Protein AF-A0A1G8Q092-F1 (afdb_monomer)

Secondary structure (DSSP, 8-state):
----TT--HHHHHHHHHHTTPPPTTS-----HHHHHHHHHHHHHHHHHHHHHHHHHHHHHS-TTTHHHHHHHHHHHIIIIIIHHHHHHHHHHHHHH--TTTTHHHHHHHHHHHHHHHHHHPPP-TT--S--

Radius of gyration: 23.07 Å; Cα contacts (8 Å, |Δi|>4): 50; chains: 1; bounding box: 58×28×59 Å

Solvent-accessible surface area (backbone atoms only — not comparable to full-atom values): 7874 Å² total; per-residue (Å²): 135,87,79,71,88,80,79,52,68,66,60,53,52,51,56,39,43,75,71,71,43,80,57,97,80,62,78,81,75,72,59,61,71,59,52,51,49,52,51,51,51,50,51,53,56,49,48,69,54,51,54,59,52,55,55,51,46,57,72,73,34,51,67,93,47,25,72,61,51,43,48,54,53,51,48,51,49,47,52,55,62,53,58,45,44,63,59,53,22,51,52,40,22,72,75,68,71,36,86,68,51,32,58,51,58,59,52,52,51,52,52,50,50,51,54,50,44,74,74,68,57,71,90,64,91,87,66,82,72,87,109

Mean predicted aligned error: 11.77 Å

Foldseek 3Di:
DDDDPPPPVPVVQVVCVVVVHDRPPPPPPPPVVVVVVVVVVVVVVVCVVVVVVLVLLQLQDAPVCSVVSSVCVVCCCCVVLVVCLVVVLVVQCVVPVDNCRSVVSVVVVVVVCVVCCVPPPDDRPPDDRHD

pLDDT: mean 79.34, std 13.18, range [38.41, 95.44]

Structure (mmCIF, N/CA/C/O backbone):
data_AF-A0A1G8Q092-F1
#
_entry.id   AF-A0A1G8Q092-F1
#
loop_
_atom_site.group_PDB
_atom_site.id
_atom_site.type_symbol
_atom_site.label_atom_id
_atom_site.label_alt_id
_atom_site.label_comp_id
_atom_site.label_asym_id
_atom_site.label_entity_id
_atom_site.label_seq_id
_atom_site.pdbx_PDB_ins_code
_atom_site.Cartn_x
_atom_site.Cartn_y
_atom_site.Cartn_z
_atom_site.occupancy
_atom_site.B_iso_or_equiv
_atom_site.auth_seq_id
_atom_site.auth_comp_id
_atom_site.auth_asym_id
_atom_site.auth_atom_id
_atom_site.pdbx_PDB_model_num
ATOM 1 N N . MET A 1 1 ? 33.993 15.370 -16.797 1.00 38.41 1 MET A N 1
ATOM 2 C CA . MET A 1 1 ? 33.319 14.861 -18.011 1.00 38.41 1 MET A CA 1
ATOM 3 C C . MET A 1 1 ? 34.052 13.607 -18.457 1.00 38.41 1 MET A C 1
ATOM 5 O O . MET A 1 1 ? 35.181 13.725 -18.903 1.00 38.41 1 MET A O 1
ATOM 9 N N . ILE A 1 2 ? 33.470 12.424 -18.246 1.00 45.56 2 ILE A N 1
ATOM 10 C CA . ILE A 1 2 ? 34.065 11.142 -18.655 1.00 45.56 2 ILE A CA 1
ATOM 11 C C . ILE A 1 2 ? 33.476 10.799 -20.024 1.00 45.56 2 ILE A C 1
ATOM 13 O O . ILE A 1 2 ? 32.307 10.435 -20.128 1.00 45.56 2 ILE A O 1
ATOM 17 N N . THR A 1 3 ? 34.255 10.992 -21.084 1.00 46.84 3 THR A N 1
ATOM 18 C CA . THR A 1 3 ? 33.896 10.589 -22.445 1.00 46.84 3 THR A CA 1
ATOM 19 C C . THR A 1 3 ? 34.231 9.112 -22.620 1.00 46.84 3 THR A C 1
ATOM 21 O O . THR A 1 3 ? 35.394 8.723 -22.662 1.00 46.84 3 THR A O 1
ATOM 24 N N . VAL A 1 4 ? 33.203 8.268 -22.699 1.00 53.66 4 VAL A N 1
ATOM 25 C CA . VAL A 1 4 ? 33.367 6.846 -23.021 1.00 53.66 4 VAL A CA 1
ATOM 26 C C . VAL A 1 4 ? 33.768 6.744 -24.494 1.00 53.66 4 VAL A C 1
ATOM 28 O O . VAL A 1 4 ? 32.951 6.958 -25.391 1.00 53.66 4 VAL A O 1
ATOM 31 N N . ALA A 1 5 ? 35.047 6.469 -24.749 1.00 52.75 5 ALA A N 1
ATOM 32 C CA . ALA A 1 5 ? 35.561 6.190 -26.083 1.00 52.75 5 ALA A CA 1
ATOM 33 C C . ALA A 1 5 ? 34.867 4.930 -26.636 1.00 52.75 5 ALA A C 1
ATOM 35 O O . ALA A 1 5 ? 35.045 3.841 -26.098 1.00 52.75 5 ALA A O 1
ATOM 36 N N . GLY A 1 6 ? 34.038 5.089 -27.676 1.00 59.88 6 GLY A N 1
ATOM 37 C CA . GLY A 1 6 ? 33.336 3.981 -28.344 1.00 59.88 6 GLY A CA 1
ATOM 38 C C . GLY A 1 6 ? 31.806 4.086 -28.418 1.00 59.88 6 GLY A C 1
ATOM 39 O O . GLY A 1 6 ? 31.172 3.180 -28.956 1.00 59.88 6 GLY A O 1
ATOM 40 N N . PHE A 1 7 ? 31.187 5.164 -27.918 1.00 58.25 7 PHE A N 1
ATOM 41 C CA . PHE A 1 7 ? 29.733 5.355 -28.025 1.00 58.25 7 PHE A CA 1
ATOM 42 C C . PHE A 1 7 ? 29.303 5.739 -29.455 1.00 58.25 7 PHE A C 1
ATOM 44 O O . PHE A 1 7 ? 29.195 6.915 -29.803 1.00 58.25 7 PHE A O 1
ATOM 51 N N . ASP A 1 8 ? 29.038 4.736 -30.293 1.00 69.69 8 ASP A N 1
ATOM 52 C CA . ASP A 1 8 ? 28.446 4.917 -31.621 1.00 69.69 8 ASP A CA 1
ATOM 53 C C . ASP A 1 8 ? 26.914 4.885 -31.519 1.00 69.69 8 ASP A C 1
ATOM 55 O O . ASP A 1 8 ? 26.267 3.831 -31.536 1.00 69.69 8 ASP A O 1
ATOM 59 N N . LYS A 1 9 ? 26.333 6.082 -31.391 1.00 65.94 9 LYS A N 1
ATOM 60 C CA . LYS A 1 9 ? 24.884 6.316 -31.287 1.00 65.94 9 LYS A CA 1
ATOM 61 C C . LYS A 1 9 ? 24.098 5.606 -32.396 1.00 65.94 9 LYS A C 1
ATOM 63 O O . LYS A 1 9 ? 22.978 5.162 -32.164 1.00 65.94 9 LYS A O 1
ATOM 68 N N . THR A 1 10 ? 24.683 5.482 -33.582 1.00 67.69 10 THR A N 1
ATOM 69 C CA . THR A 1 10 ? 24.050 4.911 -34.777 1.00 67.69 10 THR A CA 1
ATOM 70 C C . THR A 1 10 ? 23.917 3.396 -34.669 1.00 67.69 10 THR A C 1
ATOM 72 O O . THR A 1 10 ? 22.839 2.854 -34.911 1.00 67.69 10 THR A O 1
ATOM 75 N N . LYS A 1 11 ? 24.975 2.709 -34.217 1.00 70.12 11 LYS A N 1
ATOM 76 C CA . LYS A 1 11 ? 24.932 1.259 -33.961 1.00 70.12 11 LYS A CA 1
ATOM 77 C C . LYS A 1 11 ? 23.973 0.915 -32.831 1.00 70.12 11 LYS A C 1
ATOM 79 O O . LYS A 1 11 ? 23.215 -0.042 -32.949 1.00 70.12 11 LYS A O 1
ATOM 84 N N . LEU A 1 12 ? 23.968 1.719 -31.767 1.00 68.38 12 LEU A N 1
ATOM 85 C CA . LEU A 1 12 ? 23.067 1.518 -30.636 1.00 68.38 12 LEU A CA 1
ATOM 86 C C . LEU A 1 12 ? 21.599 1.627 -31.073 1.00 68.38 12 LEU A C 1
ATOM 88 O O . LEU A 1 12 ? 20.796 0.757 -30.758 1.00 68.38 12 LEU A O 1
ATOM 92 N N . VAL A 1 13 ? 21.255 2.661 -31.846 1.00 68.25 13 VAL A N 1
ATOM 93 C CA . VAL A 1 13 ? 19.890 2.856 -32.360 1.00 68.25 13 VAL A CA 1
ATOM 94 C C . VAL A 1 13 ? 19.477 1.718 -33.298 1.00 68.25 13 VAL A C 1
ATOM 96 O O . VAL A 1 13 ? 18.344 1.254 -33.195 1.00 68.25 13 VAL A O 1
ATOM 99 N N . ASN A 1 14 ? 20.378 1.207 -34.141 1.00 70.81 14 ASN A N 1
ATOM 100 C CA . ASN A 1 14 ? 20.079 0.072 -35.020 1.00 70.81 14 ASN A CA 1
ATOM 101 C C . ASN A 1 14 ? 19.805 -1.221 -34.231 1.00 70.81 14 ASN A C 1
ATOM 103 O O . ASN A 1 14 ? 18.783 -1.860 -34.461 1.00 70.81 14 ASN A O 1
ATOM 107 N N . VAL A 1 15 ? 20.638 -1.552 -33.236 1.00 67.31 15 VAL A N 1
ATOM 108 C CA . VAL A 1 15 ? 20.443 -2.735 -32.370 1.00 67.31 15 VAL A CA 1
ATOM 109 C C . VAL A 1 15 ? 19.164 -2.624 -31.529 1.00 67.31 15 VAL A C 1
ATOM 111 O O . VAL A 1 15 ? 18.463 -3.612 -31.309 1.00 67.31 15 VAL A O 1
ATOM 114 N N . LEU A 1 16 ? 18.833 -1.423 -31.051 1.00 65.44 16 LEU A N 1
ATOM 115 C CA . LEU A 1 16 ? 17.597 -1.182 -30.300 1.00 65.44 16 LEU A CA 1
ATOM 116 C C . LEU A 1 16 ? 16.357 -1.304 -31.202 1.00 65.44 16 LEU A C 1
ATOM 118 O O . LEU A 1 16 ? 15.341 -1.841 -30.764 1.00 65.44 16 LEU A O 1
ATOM 122 N N . THR A 1 17 ? 16.465 -0.881 -32.464 1.00 64.38 17 THR A N 1
ATOM 123 C CA . THR A 1 17 ? 15.390 -1.007 -33.462 1.00 64.38 17 THR A CA 1
ATOM 124 C C . THR A 1 17 ? 15.168 -2.471 -33.864 1.00 64.38 17 THR A C 1
ATOM 126 O O . THR A 1 17 ? 14.020 -2.903 -33.942 1.00 64.38 17 THR A O 1
ATOM 129 N N . GLU A 1 18 ? 16.232 -3.272 -34.023 1.00 62.88 18 GLU A N 1
ATOM 130 C CA . GLU A 1 18 ? 16.131 -4.730 -34.246 1.00 62.88 18 GLU A CA 1
ATOM 131 C C . GLU A 1 18 ? 15.471 -5.470 -33.073 1.00 62.88 18 GLU A C 1
ATOM 133 O O . GLU A 1 18 ? 14.724 -6.423 -33.280 1.00 62.88 18 GLU A O 1
ATOM 138 N N . LYS A 1 19 ? 15.688 -5.011 -31.834 1.00 68.31 19 LYS A N 1
ATOM 139 C CA . LYS A 1 19 ? 15.033 -5.560 -30.633 1.00 68.31 19 LYS A CA 1
ATOM 140 C C . LYS A 1 19 ? 13.594 -5.063 -30.414 1.00 68.31 19 LYS A C 1
ATOM 142 O O . LYS A 1 19 ? 13.012 -5.356 -29.371 1.00 68.31 19 LYS A O 1
ATOM 147 N N . GLY A 1 20 ? 13.011 -4.332 -31.368 1.00 60.22 20 GLY A N 1
ATOM 148 C CA . GLY A 1 20 ? 11.613 -3.887 -31.320 1.00 60.22 20 GLY A CA 1
ATOM 149 C C . GLY A 1 20 ? 11.353 -2.673 -30.423 1.00 60.22 20 GLY A C 1
ATOM 150 O O . GLY A 1 20 ? 10.199 -2.383 -30.107 1.00 60.22 20 GLY A O 1
ATOM 151 N N . LEU A 1 21 ? 12.399 -1.950 -30.007 1.00 59.72 21 LEU A N 1
ATOM 152 C CA . LEU A 1 21 ? 12.244 -0.695 -29.275 1.00 59.72 21 LEU A CA 1
ATOM 153 C C . LEU A 1 21 ? 12.049 0.456 -30.277 1.00 59.72 21 LEU A C 1
ATOM 155 O O . LEU A 1 21 ? 12.817 0.569 -31.235 1.00 59.72 21 LEU A O 1
ATOM 159 N N . PRO A 1 22 ? 11.041 1.328 -30.087 1.00 58.53 22 PRO A N 1
ATOM 160 C CA . PRO A 1 22 ? 10.789 2.428 -31.005 1.00 58.53 22 PRO A CA 1
ATOM 161 C C . PRO A 1 22 ? 11.993 3.375 -31.049 1.00 58.53 22 PRO A C 1
ATOM 163 O O . PRO A 1 22 ? 12.509 3.806 -30.017 1.00 58.53 22 PRO A O 1
ATOM 166 N N . SER A 1 23 ? 12.426 3.721 -32.266 1.00 54.75 23 SER A N 1
ATOM 167 C CA . SER A 1 23 ? 13.432 4.757 -32.510 1.00 54.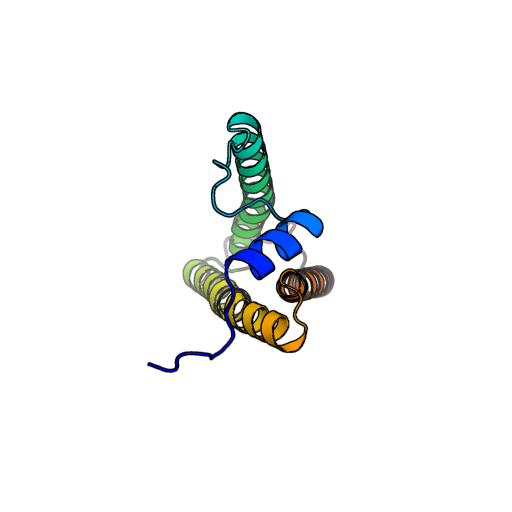75 23 SER A CA 1
ATOM 168 C C . SER A 1 23 ? 13.055 6.023 -31.740 1.00 54.75 23 SER A C 1
ATOM 170 O O . SER A 1 23 ? 11.899 6.451 -31.791 1.00 54.75 23 SER A O 1
ATOM 172 N N . ALA A 1 24 ? 14.031 6.644 -31.067 1.00 56.34 24 ALA A N 1
ATOM 173 C CA . ALA A 1 24 ? 13.874 7.828 -30.212 1.00 56.34 24 ALA A CA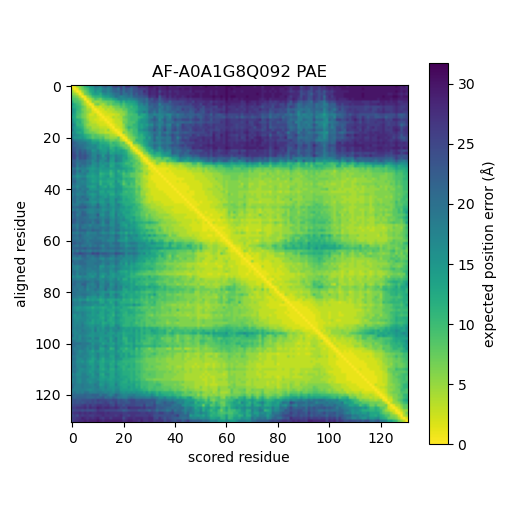 1
ATOM 174 C C . ALA A 1 24 ? 13.208 9.050 -30.894 1.00 56.34 24 ALA A C 1
ATOM 176 O O . ALA A 1 24 ? 12.955 10.056 -30.237 1.00 56.34 24 ALA A O 1
ATOM 177 N N . LYS A 1 25 ? 12.941 8.982 -32.206 1.00 50.12 25 LYS A N 1
ATOM 178 C CA . LYS A 1 25 ? 12.233 9.996 -33.003 1.00 50.12 25 LYS A CA 1
ATOM 179 C C . LYS A 1 25 ? 10.809 9.614 -33.424 1.00 50.12 25 LYS A C 1
ATOM 181 O O . LYS A 1 25 ? 10.177 10.397 -34.127 1.00 50.12 25 LYS A O 1
ATOM 186 N N . THR A 1 26 ? 10.291 8.452 -33.038 1.00 53.16 26 THR A N 1
ATOM 187 C CA . THR A 1 26 ? 8.903 8.089 -33.356 1.00 53.16 26 THR A CA 1
ATOM 188 C C . THR A 1 26 ? 7.988 8.981 -32.522 1.00 53.16 26 THR A C 1
ATOM 190 O O . THR A 1 26 ? 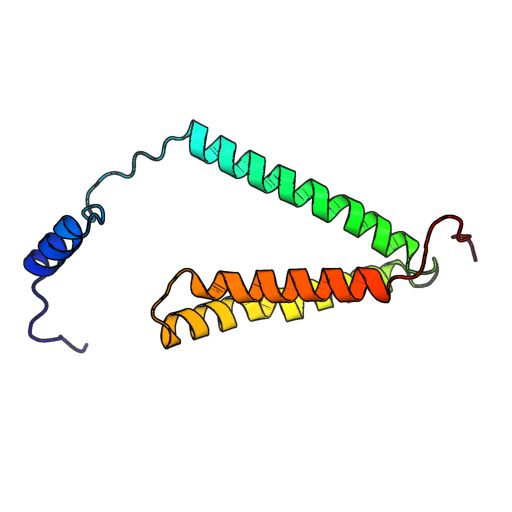8.064 8.899 -31.293 1.00 53.16 26 THR A O 1
ATOM 193 N N . PRO A 1 27 ? 7.144 9.847 -33.119 1.00 54.59 27 PRO A N 1
ATOM 194 C CA . PRO A 1 27 ? 6.135 10.544 -32.344 1.00 54.59 27 PRO A CA 1
ATOM 195 C C . PRO A 1 27 ? 5.258 9.457 -31.741 1.00 54.59 27 PRO A C 1
ATOM 197 O O . PRO A 1 27 ? 4.562 8.743 -32.464 1.00 54.59 27 PRO A O 1
ATOM 200 N N . ALA A 1 28 ? 5.340 9.282 -30.423 1.00 60.16 28 ALA A N 1
ATOM 201 C CA . ALA A 1 28 ? 4.360 8.491 -29.716 1.00 60.16 28 ALA A CA 1
ATOM 202 C C . ALA A 1 28 ? 3.012 9.109 -30.095 1.00 60.16 28 ALA A C 1
ATOM 204 O O . ALA A 1 28 ? 2.725 10.251 -29.737 1.00 60.16 28 ALA A O 1
ATOM 205 N N . GLN A 1 29 ? 2.221 8.393 -30.887 1.00 62.22 29 GLN A N 1
ATOM 206 C CA . GLN A 1 29 ? 0.807 8.673 -31.060 1.00 62.22 29 GLN A CA 1
ATOM 207 C C . GLN A 1 29 ? 0.091 7.758 -30.069 1.00 62.22 29 GLN A C 1
ATOM 209 O O . GLN A 1 29 ? -0.423 6.712 -30.470 1.00 62.22 29 GLN A O 1
ATOM 214 N N . PRO A 1 30 ? 0.128 8.056 -28.751 1.00 67.38 30 PRO A N 1
ATOM 215 C CA . PRO A 1 30 ? -0.633 7.269 -27.808 1.00 67.38 30 PRO A CA 1
ATOM 216 C C . PRO A 1 30 ? -2.092 7.365 -28.234 1.00 67.38 30 PRO A C 1
ATOM 218 O O . PRO A 1 30 ? -2.605 8.456 -28.495 1.00 67.38 30 PRO A O 1
ATOM 221 N N . ASN A 1 31 ? -2.745 6.212 -28.332 1.00 82.06 31 ASN A N 1
ATOM 222 C CA . ASN A 1 31 ? -4.171 6.123 -28.587 1.00 82.06 31 ASN A CA 1
ATOM 223 C C . ASN A 1 31 ? -4.901 6.835 -27.433 1.00 82.06 31 ASN A C 1
ATOM 225 O O . ASN A 1 31 ? -5.139 6.248 -26.379 1.00 82.06 31 ASN A O 1
ATOM 229 N N . ARG A 1 32 ? -5.176 8.133 -27.614 1.00 84.88 32 ARG A N 1
ATOM 230 C CA . ARG A 1 32 ? -5.705 9.039 -26.585 1.00 84.88 32 ARG A CA 1
ATOM 231 C C . ARG A 1 32 ? -6.944 8.476 -25.881 1.00 84.88 32 ARG A C 1
ATOM 233 O O . ARG A 1 32 ? -6.923 8.456 -24.652 1.00 84.88 32 ARG A O 1
ATOM 240 N N . PRO A 1 33 ? -7.979 7.972 -26.586 1.00 88.69 33 PRO A N 1
ATOM 241 C CA . PRO A 1 33 ? -9.132 7.396 -25.903 1.00 88.69 33 PRO A CA 1
ATOM 242 C C . PRO A 1 33 ? -8.772 6.133 -25.113 1.00 88.69 33 PRO A C 1
ATOM 244 O O . PRO A 1 33 ? -9.291 5.946 -24.019 1.00 88.69 33 PRO A O 1
ATOM 247 N N . MET A 1 34 ? -7.841 5.306 -25.597 1.00 88.50 34 MET A N 1
ATOM 248 C CA . MET A 1 34 ? -7.402 4.116 -24.862 1.00 88.50 34 MET A CA 1
ATOM 249 C C . MET A 1 34 ? -6.605 4.464 -23.599 1.00 88.50 34 MET A C 1
ATOM 251 O O . MET A 1 34 ? -6.799 3.835 -22.564 1.00 88.50 34 MET A O 1
ATOM 255 N N . VAL A 1 35 ? -5.756 5.495 -23.647 1.00 90.19 35 VAL A N 1
ATOM 256 C CA . VAL A 1 35 ? -5.060 5.998 -22.451 1.00 90.19 35 VAL A CA 1
ATOM 257 C C . VAL A 1 35 ? -6.066 6.512 -21.425 1.00 90.19 35 VAL A C 1
ATOM 259 O O . VAL A 1 35 ? -5.979 6.139 -20.259 1.00 90.19 35 VAL A O 1
ATOM 262 N N . ILE A 1 36 ? -7.048 7.309 -21.853 1.00 92.62 36 ILE A N 1
ATOM 263 C CA . ILE A 1 36 ? -8.109 7.806 -20.966 1.00 92.62 36 ILE A CA 1
ATOM 264 C C . ILE A 1 36 ? -8.899 6.639 -20.364 1.00 92.62 36 ILE A C 1
ATOM 266 O O . ILE A 1 36 ? -9.136 6.636 -19.161 1.00 92.62 36 ILE A O 1
ATOM 270 N N . ALA A 1 37 ? -9.253 5.626 -21.159 1.00 94.56 3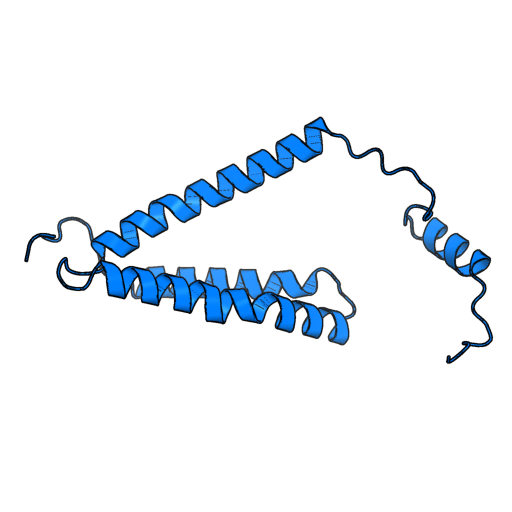7 ALA A N 1
ATOM 271 C CA . ALA A 1 37 ? -9.975 4.451 -20.675 1.00 94.56 37 ALA A CA 1
ATOM 272 C C . ALA A 1 37 ? -9.180 3.667 -19.618 1.00 94.56 37 ALA A C 1
ATOM 274 O O . ALA A 1 37 ? -9.736 3.299 -18.586 1.00 94.56 37 ALA A O 1
ATOM 275 N N . ILE A 1 38 ? -7.876 3.454 -19.834 1.00 93.44 38 ILE A N 1
ATOM 276 C CA . ILE A 1 38 ? -7.003 2.776 -18.862 1.00 93.44 38 ILE A CA 1
ATOM 277 C C . ILE A 1 38 ? -6.875 3.601 -17.579 1.00 93.44 38 ILE A C 1
ATOM 279 O O . ILE A 1 38 ? -6.964 3.042 -16.487 1.00 93.44 38 ILE A O 1
ATOM 283 N N . LEU A 1 39 ? -6.695 4.920 -17.691 1.00 93.19 39 LEU A N 1
ATOM 284 C CA .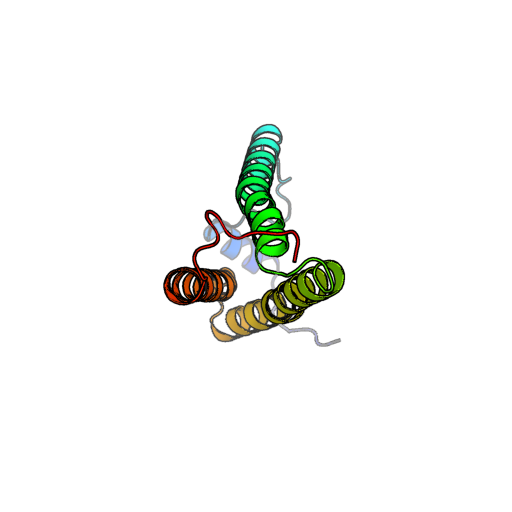 LEU A 1 39 ? -6.633 5.807 -16.528 1.00 93.19 39 LEU A CA 1
ATOM 285 C C . LEU A 1 39 ? -7.950 5.792 -15.745 1.00 93.19 39 LEU A C 1
ATOM 287 O O . LEU A 1 39 ? -7.924 5.671 -14.524 1.00 93.19 39 LEU A O 1
ATOM 291 N N . LEU A 1 40 ? -9.092 5.850 -16.433 1.00 95.44 40 LEU A N 1
ATOM 292 C CA . LEU A 1 40 ? -10.410 5.798 -15.803 1.00 95.44 40 LEU A CA 1
ATOM 293 C C . LEU A 1 40 ? -10.639 4.455 -15.100 1.00 95.44 40 LEU A C 1
ATOM 295 O O . LEU A 1 40 ? -11.083 4.437 -13.956 1.00 95.44 40 LEU A O 1
ATOM 299 N N . ALA A 1 41 ? -10.269 3.344 -15.740 1.00 94.94 41 ALA A N 1
ATOM 300 C CA . ALA A 1 41 ? -10.323 2.021 -15.128 1.00 94.94 41 ALA A CA 1
ATOM 301 C C . ALA A 1 41 ? -9.418 1.929 -13.888 1.00 94.94 41 ALA A C 1
ATOM 303 O O . ALA A 1 41 ? -9.843 1.412 -12.860 1.00 94.94 41 ALA A O 1
ATOM 304 N N . MET A 1 42 ? -8.195 2.465 -13.948 1.00 92.31 42 MET A N 1
ATOM 305 C CA . MET A 1 42 ? -7.277 2.488 -12.803 1.00 92.31 42 MET A CA 1
ATOM 306 C C . MET A 1 42 ? -7.824 3.320 -11.639 1.00 92.31 42 MET A C 1
ATOM 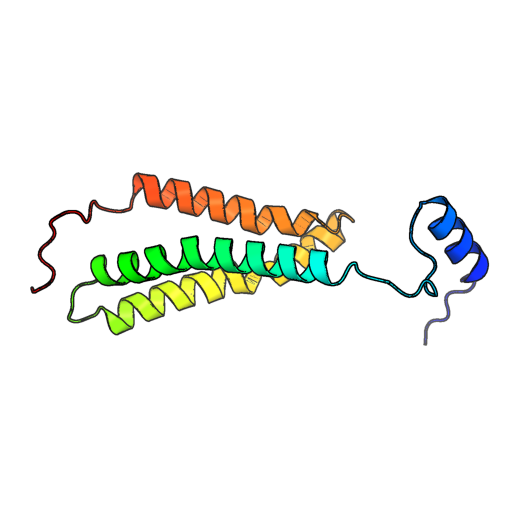308 O O . MET A 1 42 ? -7.770 2.861 -10.502 1.00 92.31 42 MET A O 1
ATOM 312 N N . VAL A 1 43 ? -8.372 4.511 -11.908 1.00 94.00 43 VAL A N 1
ATOM 313 C CA . VAL A 1 43 ? -8.979 5.366 -10.872 1.00 94.00 43 VAL A CA 1
ATOM 314 C C . VAL A 1 43 ? -10.196 4.683 -10.259 1.00 94.00 43 VAL A C 1
ATOM 316 O O . VAL A 1 43 ? -10.311 4.648 -9.041 1.00 94.00 43 VAL A O 1
ATOM 319 N N . PHE A 1 44 ? -11.062 4.088 -11.078 1.00 94.81 44 PHE A N 1
ATOM 320 C CA . PHE A 1 44 ? -12.234 3.359 -10.599 1.00 94.81 44 PHE A CA 1
ATOM 321 C C . PHE A 1 44 ? -11.856 2.167 -9.707 1.00 94.81 44 PHE A C 1
ATOM 323 O O . PHE A 1 44 ? -12.426 1.973 -8.637 1.00 94.81 44 PHE A O 1
ATOM 330 N N . LEU A 1 45 ? -10.849 1.386 -10.108 1.00 91.19 45 LEU A N 1
ATOM 331 C CA . LEU A 1 45 ? -10.331 0.297 -9.279 1.00 91.19 45 LEU A CA 1
ATOM 332 C C . LEU A 1 45 ? -9.728 0.819 -7.969 1.00 91.19 45 LEU A C 1
ATOM 334 O O . LEU A 1 45 ? -9.928 0.210 -6.921 1.00 91.19 45 LEU A O 1
ATOM 338 N N . ALA A 1 46 ? -9.018 1.948 -8.009 1.00 88.25 46 ALA A N 1
ATOM 339 C CA . ALA A 1 46 ? -8.448 2.557 -6.814 1.00 88.25 46 ALA A CA 1
ATOM 340 C C . ALA A 1 46 ? -9.536 3.034 -5.838 1.00 88.25 46 ALA A C 1
ATOM 342 O O . ALA A 1 46 ? -9.431 2.770 -4.641 1.00 88.25 46 ALA A O 1
ATOM 343 N N . THR A 1 47 ? -10.602 3.678 -6.326 1.00 89.75 47 THR A N 1
ATOM 344 C CA . THR A 1 47 ? -11.687 4.176 -5.464 1.00 89.75 47 THR A CA 1
ATOM 345 C C . THR A 1 47 ? -12.474 3.045 -4.813 1.00 89.75 47 THR A C 1
ATOM 347 O O . THR A 1 47 ? -12.767 3.134 -3.623 1.00 89.75 47 THR A O 1
ATOM 350 N N . MET A 1 48 ? -12.742 1.949 -5.533 1.00 91.06 48 MET A N 1
ATOM 351 C CA . MET A 1 48 ? -13.417 0.771 -4.967 1.00 91.06 48 MET A CA 1
ATOM 352 C C . MET A 1 48 ? -12.674 0.151 -3.780 1.00 91.06 48 MET A C 1
ATOM 354 O O . MET A 1 48 ? -13.300 -0.496 -2.946 1.00 91.06 48 MET A O 1
ATOM 358 N N . VAL A 1 49 ? -11.354 0.322 -3.707 1.00 87.12 49 VAL A N 1
ATOM 359 C CA . VAL A 1 49 ? -10.537 -0.182 -2.596 1.00 87.12 49 VAL A CA 1
ATOM 360 C C . VAL A 1 49 ? -10.405 0.864 -1.489 1.00 87.12 49 VAL A C 1
ATOM 362 O O . VAL A 1 49 ? -10.471 0.519 -0.311 1.00 87.12 49 VAL A O 1
ATOM 365 N N . TYR A 1 50 ? -10.237 2.138 -1.850 1.00 84.31 50 TYR A N 1
ATOM 366 C CA . TYR A 1 50 ? -9.975 3.208 -0.885 1.00 84.31 50 TYR A CA 1
ATOM 367 C C . TYR A 1 50 ? -11.215 3.594 -0.060 1.00 84.31 50 TYR A C 1
ATOM 369 O O . TYR A 1 50 ? -11.089 3.895 1.125 1.00 84.31 50 TYR A O 1
ATOM 377 N N . GLU A 1 51 ? -12.410 3.537 -0.656 1.00 86.81 51 GLU A N 1
ATOM 378 C CA . GLU A 1 51 ? -13.679 3.864 0.015 1.00 86.81 51 GLU A CA 1
ATOM 379 C C . GLU A 1 51 ? -14.008 2.901 1.176 1.00 86.81 51 GLU A C 1
ATOM 381 O O . GLU A 1 51 ? -14.149 3.364 2.313 1.00 86.81 51 GLU A O 1
ATOM 386 N N . PRO A 1 52 ? -14.043 1.563 0.977 1.00 88.12 52 PRO A N 1
ATOM 387 C CA . PRO A 1 52 ? -14.248 0.624 2.082 1.00 88.12 52 PRO A CA 1
ATOM 388 C C . PRO A 1 52 ? -13.196 0.753 3.183 1.00 88.12 52 PRO A C 1
ATOM 390 O O . PRO A 1 52 ? -13.510 0.583 4.359 1.00 88.12 52 PRO A O 1
ATOM 393 N N . LEU A 1 53 ? -11.952 1.076 2.817 1.00 85.88 53 LEU A N 1
ATOM 394 C CA . LEU A 1 53 ? -10.851 1.230 3.764 1.00 85.88 53 LEU A CA 1
ATOM 395 C C . LEU A 1 53 ? -11.075 2.427 4.703 1.00 85.88 53 LEU A C 1
ATOM 397 O O . LEU A 1 53 ? -10.801 2.322 5.899 1.00 85.88 53 LEU A O 1
ATOM 401 N N . GLY A 1 54 ? -11.631 3.531 4.194 1.00 83.31 54 GLY A N 1
ATOM 402 C CA . GLY A 1 54 ? -11.995 4.696 5.005 1.00 83.31 54 GLY A CA 1
ATOM 403 C C . GLY A 1 54 ? -13.082 4.391 6.040 1.00 83.31 54 GLY A C 1
ATOM 404 O O . GLY A 1 54 ? -12.930 4.740 7.213 1.00 83.31 54 GLY A O 1
ATOM 405 N N . VAL A 1 55 ? -14.147 3.692 5.631 1.00 86.12 55 VAL A N 1
ATOM 406 C CA . VAL A 1 55 ? -15.242 3.284 6.534 1.00 86.12 55 VAL A CA 1
ATOM 407 C C . VAL A 1 55 ? -14.730 2.318 7.601 1.00 86.12 55 VAL A C 1
ATOM 409 O O . VAL A 1 55 ? -14.959 2.527 8.793 1.00 86.12 55 VAL A O 1
ATOM 412 N N . LEU A 1 56 ? -13.953 1.319 7.183 1.00 85.88 56 LEU A N 1
ATOM 413 C CA . LEU A 1 56 ? -13.395 0.299 8.063 1.00 85.88 56 LEU A CA 1
ATOM 414 C C . LEU A 1 56 ? -12.556 0.898 9.199 1.00 85.88 56 LEU A C 1
ATOM 416 O O . LEU A 1 56 ? -12.700 0.511 10.356 1.00 85.88 56 LEU A O 1
ATOM 420 N N . LEU A 1 57 ? -11.694 1.870 8.887 1.00 84.69 57 LEU A N 1
ATOM 421 C CA . LEU A 1 57 ? -10.862 2.533 9.892 1.00 84.69 57 LEU A CA 1
ATOM 422 C C . LEU A 1 57 ? -11.699 3.332 10.902 1.00 84.69 57 LEU A C 1
ATOM 424 O O . LEU A 1 57 ? -11.389 3.344 12.092 1.00 84.69 57 LEU A O 1
ATOM 428 N N . VAL A 1 58 ? -12.772 3.984 10.451 1.00 82.06 58 VAL A N 1
ATOM 429 C CA . VAL A 1 58 ? -13.674 4.761 11.316 1.00 82.06 58 VAL A CA 1
ATOM 430 C C . VAL A 1 58 ? -14.446 3.866 12.289 1.00 82.06 58 VAL A C 1
ATOM 432 O O . VAL A 1 58 ? -14.685 4.272 13.431 1.00 82.06 58 VAL A O 1
ATOM 435 N N . GLU A 1 59 ? -14.805 2.656 11.866 1.00 84.62 59 GLU A N 1
ATOM 436 C CA . GLU A 1 59 ? -15.489 1.677 12.714 1.00 84.62 59 GLU A CA 1
ATOM 437 C C . GLU A 1 59 ? -14.542 0.961 13.690 1.00 84.62 59 GLU A C 1
ATOM 439 O O . GLU A 1 59 ? -14.953 0.592 14.791 1.00 84.62 59 GLU A O 1
ATOM 444 N N . LEU A 1 60 ? -13.266 0.794 13.324 1.00 83.81 60 LEU A N 1
ATOM 445 C CA . LEU A 1 60 ? -12.281 0.092 14.151 1.00 83.81 60 LEU A CA 1
ATOM 446 C C . LEU A 1 60 ? -11.851 0.897 15.391 1.00 83.81 60 LEU A C 1
ATOM 448 O O . LEU A 1 60 ? -11.512 0.311 16.422 1.00 83.81 60 LEU A O 1
ATOM 452 N N . PHE A 1 61 ? -11.861 2.233 15.307 1.00 82.75 61 PHE A N 1
ATOM 453 C CA . PHE A 1 61 ? -11.427 3.114 16.394 1.00 82.75 61 PHE A CA 1
ATOM 454 C C . PHE A 1 61 ? -12.605 3.739 17.171 1.00 82.75 61 PHE A C 1
ATOM 456 O O . PHE A 1 61 ? -13.542 4.271 16.564 1.00 82.75 61 PHE A O 1
ATOM 463 N N . PRO A 1 62 ? -12.541 3.777 18.518 1.00 79.00 62 PRO A N 1
ATOM 464 C CA . PRO A 1 62 ? -13.573 4.398 19.344 1.00 79.00 62 PRO A CA 1
ATOM 465 C C . PRO A 1 62 ? -13.590 5.924 19.180 1.00 79.00 62 PRO A C 1
ATOM 467 O O . PRO A 1 62 ? -12.561 6.550 18.904 1.00 79.00 62 PRO A O 1
ATOM 470 N N . VAL A 1 63 ? -14.758 6.541 19.397 1.00 80.88 63 VAL A N 1
ATOM 471 C CA . VAL A 1 63 ? -15.056 7.954 19.061 1.00 80.88 63 VAL A CA 1
ATOM 472 C C . VAL A 1 63 ? -14.021 8.936 19.613 1.00 80.88 63 VAL A C 1
ATOM 474 O O . VAL A 1 63 ? -13.657 9.901 18.946 1.00 80.88 63 VAL A O 1
ATOM 477 N N . ARG A 1 64 ? -13.500 8.660 20.811 1.00 81.62 64 ARG A N 1
ATOM 478 C CA . ARG A 1 64 ? -12.574 9.535 21.547 1.00 81.62 64 ARG A CA 1
ATOM 479 C C . ARG A 1 64 ? -11.202 9.668 20.881 1.00 81.62 64 ARG A C 1
ATOM 481 O O . ARG A 1 64 ? -10.568 10.707 21.021 1.00 81.62 64 ARG A O 1
ATOM 488 N N . ILE A 1 65 ? -10.744 8.634 20.171 1.00 84.50 65 ILE A N 1
ATOM 489 C CA . ILE A 1 65 ? -9.424 8.605 19.511 1.00 84.50 65 ILE A CA 1
ATOM 490 C C . ILE A 1 65 ? -9.511 8.406 18.000 1.00 84.50 65 ILE A C 1
ATOM 492 O O . ILE A 1 65 ? -8.477 8.370 17.341 1.00 84.50 65 ILE A O 1
ATOM 496 N N . ARG A 1 66 ? -10.717 8.308 17.433 1.00 86.00 66 ARG A N 1
ATOM 497 C CA . ARG A 1 66 ? -10.956 8.011 16.016 1.00 86.00 66 ARG A CA 1
ATOM 498 C C . ARG A 1 66 ? -10.120 8.873 15.074 1.00 86.00 66 ARG A C 1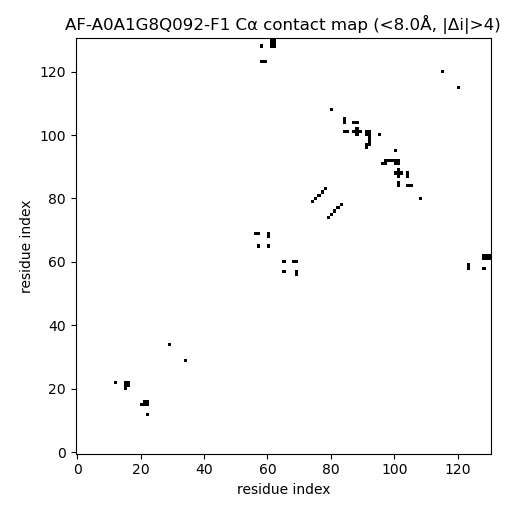
ATOM 500 O O . ARG A 1 66 ? -9.444 8.333 14.211 1.00 86.00 66 ARG A O 1
ATOM 507 N N . TYR A 1 67 ? -10.103 10.192 15.266 1.00 84.44 67 TYR A N 1
ATOM 508 C CA . TYR A 1 67 ? -9.367 11.091 14.371 1.00 84.44 67 TYR A CA 1
ATOM 509 C C . TYR A 1 67 ? -7.849 10.840 14.397 1.00 84.44 67 TYR A C 1
ATOM 511 O O . TYR A 1 67 ? -7.208 10.742 13.353 1.00 84.44 67 TYR A O 1
ATOM 519 N N . SER A 1 68 ? -7.277 10.668 15.592 1.00 88.75 68 SER A N 1
ATOM 520 C CA . SER A 1 68 ? -5.845 10.400 15.755 1.00 88.75 68 SER A CA 1
ATOM 521 C C . SER A 1 68 ? -5.473 8.983 15.307 1.00 88.75 68 SER A C 1
ATOM 523 O O . SER A 1 68 ? -4.480 8.815 14.607 1.00 88.75 68 SER A O 1
ATOM 525 N N . GLY A 1 69 ? -6.292 7.979 15.634 1.00 86.00 69 GLY A N 1
ATOM 526 C CA . GLY A 1 69 ? -6.077 6.584 15.248 1.00 86.00 69 GLY A CA 1
ATOM 527 C C . GLY A 1 69 ? -6.143 6.371 13.736 1.00 86.00 69 GLY A C 1
ATOM 528 O O . GLY A 1 69 ? -5.247 5.746 13.174 1.00 86.00 69 GLY A O 1
ATOM 529 N N . VAL A 1 70 ? -7.142 6.956 13.064 1.00 88.50 70 VAL A N 1
ATOM 530 C CA . VAL A 1 70 ? -7.266 6.906 11.596 1.00 88.50 70 VAL A CA 1
ATOM 531 C C . VAL A 1 70 ? -6.066 7.583 10.933 1.00 88.50 70 VAL A C 1
ATOM 533 O O . VAL A 1 70 ? -5.464 7.002 10.034 1.00 88.50 70 VAL A O 1
ATOM 536 N N . SER A 1 71 ? -5.676 8.777 11.393 1.00 88.19 71 SER A N 1
ATOM 537 C CA . SER A 1 71 ? -4.525 9.495 10.833 1.00 88.19 71 SER A CA 1
ATOM 538 C C . SER A 1 71 ? -3.225 8.706 11.001 1.00 88.19 71 SER A C 1
ATOM 540 O O . SER A 1 71 ? -2.524 8.485 10.021 1.00 88.19 71 SER A O 1
ATOM 542 N N . VAL A 1 72 ? -2.931 8.204 12.204 1.00 87.88 72 VAL A N 1
ATOM 543 C CA . VAL A 1 72 ? -1.719 7.408 12.458 1.00 87.88 72 VAL A CA 1
ATOM 544 C C . VAL A 1 72 ? -1.711 6.125 11.625 1.00 87.88 72 VAL A C 1
ATOM 546 O O . VAL A 1 72 ? -0.671 5.770 11.077 1.00 87.88 72 VAL A O 1
ATOM 549 N N . ALA A 1 73 ? -2.853 5.446 11.482 1.00 85.88 73 ALA A N 1
ATOM 550 C CA . ALA A 1 73 ? -2.949 4.238 10.666 1.00 85.88 73 ALA A CA 1
ATOM 551 C C . ALA A 1 73 ? -2.661 4.519 9.181 1.00 85.88 73 ALA A C 1
ATOM 553 O O . ALA A 1 73 ? -1.892 3.786 8.553 1.00 85.88 73 ALA A O 1
ATOM 554 N N . LEU A 1 74 ? -3.234 5.595 8.632 1.00 87.44 74 LEU A N 1
ATOM 555 C CA . LEU A 1 74 ? -3.030 5.988 7.237 1.00 87.44 74 LEU A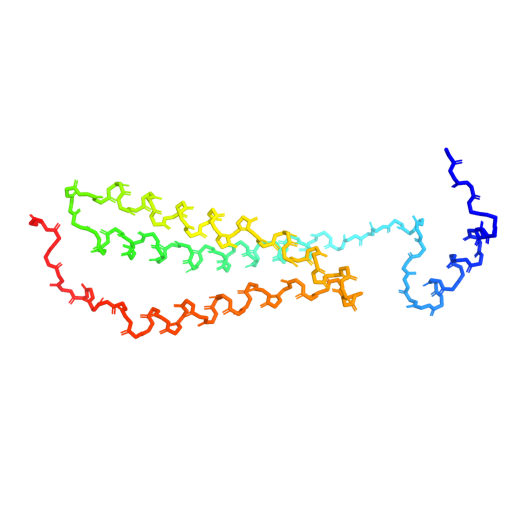 CA 1
ATOM 556 C C . LEU A 1 74 ? -1.597 6.466 6.980 1.00 87.44 74 LEU A C 1
ATOM 558 O O . LEU A 1 74 ? -0.980 6.025 6.013 1.00 87.44 74 LEU A O 1
ATOM 562 N N . GLU A 1 75 ? -1.044 7.310 7.852 1.00 89.00 75 GLU A N 1
ATOM 563 C CA . GLU A 1 75 ? 0.313 7.850 7.702 1.00 89.00 75 GLU A CA 1
ATOM 564 C C . GLU A 1 75 ? 1.384 6.778 7.900 1.00 89.00 75 GLU A C 1
ATOM 566 O O . GLU A 1 75 ? 2.378 6.754 7.180 1.00 89.00 75 GLU A O 1
ATOM 571 N N . PHE A 1 76 ? 1.191 5.843 8.832 1.00 85.62 76 PHE A N 1
ATOM 572 C CA . PHE A 1 76 ? 2.140 4.747 9.011 1.00 85.62 76 PHE A CA 1
ATOM 573 C C . PHE A 1 76 ? 2.103 3.778 7.822 1.00 85.62 76 PHE A C 1
ATOM 575 O O . PHE A 1 76 ? 3.154 3.370 7.318 1.00 85.62 76 PHE A O 1
ATOM 582 N N . GLY A 1 77 ? 0.901 3.454 7.330 1.00 82.44 77 GLY A N 1
ATOM 583 C CA . GLY A 1 77 ? 0.713 2.622 6.143 1.00 82.44 77 GLY A CA 1
ATOM 584 C C . GLY A 1 77 ? 1.332 3.246 4.889 1.00 82.44 77 GLY A C 1
ATOM 585 O O . GLY A 1 77 ? 2.184 2.626 4.248 1.00 82.44 77 GLY A O 1
ATOM 586 N N . ASN A 1 78 ? 0.962 4.487 4.562 1.00 83.62 78 ASN A N 1
ATOM 587 C CA . ASN A 1 78 ? 1.497 5.181 3.387 1.00 83.62 78 ASN A CA 1
ATOM 588 C C . ASN A 1 78 ? 2.971 5.560 3.547 1.00 83.62 78 ASN A C 1
ATOM 590 O O . ASN A 1 78 ? 3.744 5.425 2.600 1.00 83.62 78 ASN A O 1
ATOM 594 N N . GLY A 1 79 ? 3.373 6.026 4.726 1.00 83.12 79 GLY A N 1
ATOM 595 C CA . GLY A 1 79 ? 4.716 6.530 4.978 1.00 83.12 79 GLY A CA 1
ATOM 596 C C . GLY A 1 79 ? 5.764 5.427 4.945 1.00 83.12 79 GLY A C 1
ATOM 597 O O . GLY A 1 79 ? 6.756 5.547 4.227 1.00 83.12 79 GLY A O 1
ATOM 598 N N . TRP A 1 80 ? 5.541 4.329 5.669 1.00 82.19 80 TRP A N 1
ATOM 599 C CA . TRP A 1 80 ? 6.518 3.243 5.717 1.00 82.19 80 TRP A CA 1
ATOM 600 C C . TRP A 1 80 ? 6.419 2.359 4.469 1.00 82.19 80 TRP A C 1
ATOM 602 O O . TRP A 1 80 ? 7.375 2.229 3.711 1.00 82.19 80 TRP A O 1
ATOM 612 N N . ILE A 1 81 ? 5.253 1.775 4.193 1.00 84.38 81 ILE A N 1
ATOM 613 C CA . ILE A 1 81 ? 5.128 0.791 3.106 1.00 84.38 81 ILE A CA 1
ATOM 614 C C . ILE A 1 81 ? 5.137 1.493 1.742 1.00 84.38 81 ILE A C 1
ATOM 616 O O . ILE A 1 81 ? 5.841 1.076 0.823 1.00 84.38 81 ILE A O 1
ATOM 620 N N . GLY A 1 82 ? 4.398 2.594 1.604 1.00 83.38 82 GLY A N 1
ATOM 621 C CA . GLY A 1 82 ? 4.379 3.374 0.364 1.00 83.38 82 GLY A CA 1
ATOM 622 C C . GLY A 1 82 ? 5.688 4.130 0.112 1.00 83.38 82 GLY A C 1
ATOM 623 O O . GLY A 1 82 ? 6.206 4.109 -1.005 1.00 83.38 82 GLY A O 1
ATOM 624 N N . GLY A 1 83 ? 6.260 4.754 1.145 1.00 86.31 83 GLY A N 1
ATOM 625 C CA . GLY A 1 83 ? 7.464 5.582 1.025 1.00 86.31 83 GLY A CA 1
ATOM 626 C C . GLY A 1 83 ? 8.737 4.808 0.671 1.00 86.31 83 GLY A C 1
ATOM 627 O O . GLY A 1 83 ? 9.571 5.321 -0.079 1.00 86.31 83 GLY A O 1
ATOM 628 N N . PHE A 1 84 ? 8.884 3.559 1.131 1.00 88.12 84 PHE A N 1
ATOM 629 C CA . PHE A 1 84 ? 10.040 2.720 0.777 1.00 88.12 84 PHE A CA 1
ATOM 630 C C . PHE A 1 84 ? 9.905 2.020 -0.582 1.00 88.12 84 PHE A C 1
ATOM 632 O O . PHE A 1 84 ? 10.915 1.578 -1.139 1.00 88.12 84 PHE A O 1
ATOM 639 N N . ALA A 1 85 ? 8.704 1.970 -1.165 1.00 87.44 85 ALA A N 1
ATOM 640 C CA . ALA A 1 85 ? 8.465 1.355 -2.469 1.00 87.44 85 ALA A CA 1
ATOM 641 C C . ALA A 1 85 ? 9.402 1.858 -3.591 1.00 87.44 85 ALA A C 1
ATOM 643 O O . ALA A 1 85 ? 9.998 1.010 -4.259 1.00 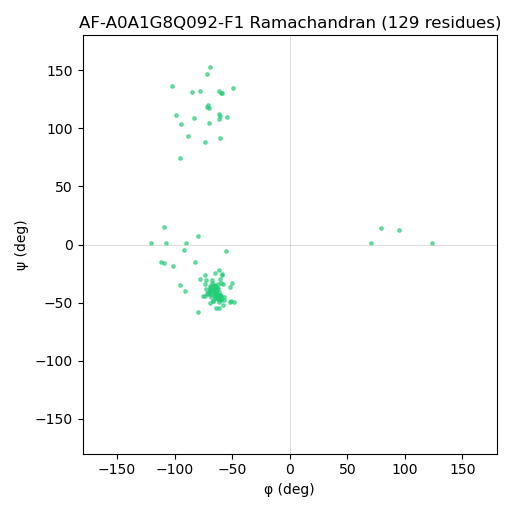87.44 85 ALA A O 1
ATOM 644 N N . PRO A 1 86 ? 9.610 3.175 -3.820 1.00 88.81 86 PRO A N 1
ATOM 645 C CA . PRO A 1 86 ? 10.518 3.648 -4.871 1.00 88.81 86 PRO A CA 1
ATOM 646 C C . PRO A 1 86 ? 11.983 3.272 -4.618 1.00 88.81 86 PRO A C 1
ATOM 648 O O . PRO A 1 86 ? 12.706 2.957 -5.567 1.00 88.81 86 PRO A O 1
ATOM 651 N N . PHE A 1 87 ? 12.426 3.262 -3.356 1.00 90.81 87 PHE A N 1
ATOM 652 C CA . PHE A 1 87 ? 13.791 2.874 -2.997 1.00 90.81 87 PHE A CA 1
ATOM 653 C C . PHE A 1 87 ? 14.032 1.390 -3.286 1.00 90.81 87 PHE A C 1
ATOM 655 O O . PHE A 1 87 ? 14.988 1.039 -3.980 1.00 90.81 87 PHE A O 1
ATOM 662 N N . VAL A 1 88 ? 13.120 0.524 -2.835 1.00 89.00 88 VAL A N 1
ATOM 663 C CA . VAL A 1 88 ? 13.200 -0.921 -3.083 1.00 89.00 88 VAL A CA 1
ATOM 664 C C . VAL A 1 88 ? 13.045 -1.228 -4.569 1.00 89.00 88 VAL A C 1
ATOM 666 O O . VAL A 1 88 ? 13.819 -2.015 -5.109 1.00 89.00 88 VAL A O 1
ATOM 669 N N . ALA A 1 89 ? 12.104 -0.579 -5.259 1.00 87.56 89 ALA A N 1
ATOM 670 C CA . ALA A 1 89 ? 11.928 -0.747 -6.696 1.00 87.56 89 ALA A CA 1
ATOM 671 C C . ALA A 1 89 ? 13.218 -0.413 -7.451 1.00 87.56 89 ALA A C 1
ATOM 673 O O . ALA A 1 89 ? 13.674 -1.215 -8.261 1.00 87.56 89 ALA A O 1
ATOM 674 N N . THR A 1 90 ? 13.854 0.715 -7.133 1.00 89.12 90 THR A N 1
ATOM 675 C CA . THR A 1 90 ? 15.114 1.116 -7.771 1.00 89.12 90 THR A CA 1
ATOM 676 C C . THR A 1 90 ? 16.243 0.135 -7.451 1.00 89.12 90 THR A C 1
ATOM 678 O O . THR A 1 90 ? 16.957 -0.289 -8.359 1.00 89.12 90 THR A O 1
ATOM 681 N N . ALA A 1 91 ? 16.374 -0.296 -6.193 1.00 90.19 91 ALA A N 1
ATOM 682 C CA . ALA A 1 91 ? 17.384 -1.273 -5.785 1.00 90.19 91 ALA A CA 1
ATOM 683 C C . ALA A 1 91 ? 17.220 -2.626 -6.505 1.00 90.19 91 ALA A C 1
ATOM 685 O O . ALA A 1 91 ? 18.197 -3.182 -7.007 1.00 90.19 91 ALA A O 1
ATOM 686 N N . VAL A 1 92 ? 15.987 -3.132 -6.624 1.00 88.31 92 VAL A N 1
ATOM 687 C CA . VAL A 1 92 ? 15.678 -4.388 -7.331 1.00 88.31 92 VAL A CA 1
ATOM 688 C C . VAL A 1 92 ? 15.986 -4.275 -8.822 1.00 88.31 92 VAL A C 1
ATOM 690 O O . VAL A 1 92 ? 16.539 -5.210 -9.405 1.00 88.31 92 VAL A O 1
ATOM 693 N N . VAL A 1 93 ? 15.662 -3.139 -9.445 1.00 88.56 93 VAL A N 1
ATOM 694 C CA . VAL A 1 93 ? 15.971 -2.892 -10.860 1.00 88.56 93 VAL A CA 1
ATOM 695 C C . VAL A 1 93 ? 17.482 -2.862 -11.086 1.00 88.56 93 VAL A C 1
ATOM 697 O O . VAL A 1 93 ? 17.950 -3.482 -12.037 1.00 88.56 93 VAL A O 1
ATOM 700 N N . ILE A 1 94 ? 18.248 -2.211 -10.205 1.00 88.94 94 ILE A N 1
ATOM 701 C CA . ILE A 1 94 ? 19.717 -2.171 -10.299 1.00 88.94 94 ILE A CA 1
ATOM 702 C C . ILE A 1 94 ? 20.318 -3.572 -10.133 1.00 88.94 94 ILE A C 1
ATOM 704 O O . ILE A 1 94 ? 21.206 -3.946 -10.894 1.00 88.94 94 ILE A O 1
ATOM 708 N N . ALA A 1 95 ? 19.826 -4.359 -9.173 1.00 88.00 95 ALA A N 1
ATOM 709 C CA . ALA A 1 95 ? 20.361 -5.690 -8.894 1.00 88.00 95 ALA A CA 1
ATOM 710 C C . ALA A 1 95 ? 19.990 -6.734 -9.963 1.00 88.00 95 ALA A C 1
ATOM 712 O O . ALA A 1 95 ? 20.802 -7.592 -10.299 1.00 88.00 95 ALA A O 1
ATOM 713 N N . THR A 1 96 ? 18.765 -6.674 -10.492 1.00 84.12 96 THR A N 1
ATOM 714 C CA . THR A 1 96 ? 18.209 -7.719 -11.376 1.00 84.12 96 THR A CA 1
ATOM 715 C C . THR A 1 96 ? 18.262 -7.329 -12.856 1.00 84.12 96 THR A C 1
ATOM 717 O O . THR A 1 96 ? 18.084 -8.172 -13.731 1.00 84.12 96 THR A O 1
ATOM 720 N N . GLY A 1 97 ? 18.418 -6.039 -13.163 1.00 81.75 97 GLY A N 1
ATOM 721 C CA . GLY A 1 97 ? 18.272 -5.488 -14.515 1.00 81.75 97 GLY A CA 1
ATOM 722 C C . GLY A 1 97 ? 16.829 -5.469 -15.046 1.00 81.75 97 GLY A C 1
ATOM 723 O O . GLY A 1 97 ? 16.595 -5.048 -16.176 1.00 81.75 97 GLY A O 1
ATOM 724 N N . ASN A 1 98 ? 15.845 -5.912 -14.256 1.00 82.69 98 ASN A N 1
ATOM 725 C CA . ASN A 1 98 ? 14.441 -5.992 -14.656 1.00 82.69 98 ASN A CA 1
ATOM 726 C C . ASN A 1 98 ? 13.645 -4.788 -14.135 1.00 82.69 98 ASN A C 1
ATOM 728 O O . ASN A 1 98 ? 13.357 -4.709 -12.941 1.00 82.69 98 ASN A O 1
ATOM 732 N N . ILE A 1 99 ? 13.202 -3.916 -15.048 1.00 81.88 99 ILE A N 1
ATOM 733 C CA . ILE A 1 99 ? 12.392 -2.716 -14.756 1.00 81.88 99 ILE A CA 1
ATOM 734 C C . ILE A 1 99 ? 11.061 -3.015 -14.047 1.00 81.88 99 ILE A C 1
ATOM 736 O O . ILE A 1 99 ? 10.532 -2.165 -13.337 1.00 81.88 99 ILE A O 1
ATOM 740 N N . PHE A 1 100 ? 10.515 -4.221 -14.213 1.00 82.50 100 PHE A N 1
ATOM 741 C CA . PHE A 1 100 ? 9.254 -4.626 -13.594 1.00 82.50 100 PHE A CA 1
ATOM 742 C C . PHE A 1 100 ? 9.443 -5.311 -12.238 1.00 82.50 100 PHE A C 1
ATOM 744 O O . PHE A 1 100 ? 8.449 -5.586 -11.567 1.00 82.50 100 PHE A O 1
ATOM 751 N N . GLY A 1 101 ? 10.686 -5.555 -11.805 1.00 81.31 101 GLY A N 1
ATOM 752 C CA . GLY A 1 101 ? 10.974 -6.242 -10.544 1.00 81.31 101 GLY A CA 1
ATOM 753 C C . GLY A 1 101 ? 10.408 -5.520 -9.317 1.00 81.31 101 GLY A C 1
ATOM 754 O O . GLY A 1 101 ? 9.926 -6.164 -8.388 1.00 81.31 101 GLY A O 1
ATOM 755 N N . GLY A 1 102 ? 10.349 -4.184 -9.349 1.00 81.69 102 GLY A N 1
ATOM 756 C CA . GLY A 1 102 ? 9.772 -3.382 -8.266 1.00 81.69 102 GLY A CA 1
ATOM 757 C C . GLY A 1 102 ? 8.286 -3.649 -7.994 1.00 81.69 102 GLY A C 1
ATOM 758 O O . GLY A 1 102 ? 7.824 -3.428 -6.878 1.00 81.69 102 GLY A O 1
ATOM 759 N N . ARG A 1 103 ? 7.534 -4.193 -8.963 1.00 86.56 103 ARG A N 1
ATOM 760 C CA . ARG A 1 103 ? 6.108 -4.531 -8.783 1.00 86.56 103 ARG A CA 1
ATOM 761 C C . ARG A 1 103 ? 5.904 -5.640 -7.751 1.00 86.56 103 ARG A C 1
ATOM 763 O O . ARG A 1 103 ? 4.842 -5.727 -7.151 1.00 86.56 103 ARG A O 1
ATOM 770 N N . TRP A 1 104 ? 6.908 -6.486 -7.533 1.00 86.50 104 TRP A N 1
ATOM 771 C CA . TRP A 1 104 ? 6.794 -7.594 -6.589 1.00 86.50 104 TRP A CA 1
ATOM 772 C C . TRP A 1 104 ? 6.823 -7.147 -5.131 1.00 86.50 104 TRP A C 1
ATOM 774 O O . TRP A 1 104 ? 6.177 -7.775 -4.299 1.00 86.50 104 TRP A O 1
ATOM 784 N N . TYR A 1 105 ? 7.446 -6.003 -4.839 1.00 87.19 105 TYR A N 1
ATOM 785 C CA . TYR A 1 105 ? 7.368 -5.382 -3.519 1.00 87.19 105 TYR A CA 1
ATOM 786 C C . TYR A 1 105 ? 5.914 -5.090 -3.126 1.00 87.19 105 TYR A C 1
ATOM 788 O O . TYR A 1 105 ? 5.452 -5.533 -2.077 1.00 87.19 105 TYR A O 1
ATOM 796 N N . THR A 1 106 ? 5.161 -4.410 -3.995 1.00 87.44 106 THR A N 1
ATOM 797 C CA . THR A 1 106 ? 3.775 -4.037 -3.688 1.00 87.44 106 THR A CA 1
ATOM 798 C C . THR A 1 106 ? 2.853 -5.247 -3.618 1.00 87.44 106 THR A C 1
ATOM 800 O O . THR A 1 106 ? 1.983 -5.283 -2.753 1.00 87.44 106 THR A O 1
ATOM 803 N N . VAL A 1 107 ? 3.055 -6.265 -4.462 1.00 89.38 107 VAL A N 1
ATOM 804 C CA . VAL A 1 107 ? 2.222 -7.478 -4.421 1.00 89.38 107 VAL A CA 1
ATOM 805 C C . VAL A 1 107 ? 2.472 -8.303 -3.161 1.00 89.38 107 VAL A C 1
ATOM 807 O O . VAL A 1 107 ? 1.513 -8.768 -2.549 1.00 89.38 107 VAL A O 1
ATOM 810 N N . VAL A 1 108 ? 3.730 -8.455 -2.737 1.00 91.12 108 VAL A N 1
ATOM 811 C CA . VAL A 1 108 ? 4.056 -9.184 -1.502 1.00 91.12 108 VAL A CA 1
ATOM 812 C C . VAL A 1 108 ? 3.428 -8.495 -0.291 1.00 91.12 108 VAL A C 1
ATOM 814 O O . VAL A 1 108 ? 2.781 -9.162 0.513 1.00 91.12 108 VAL A O 1
ATOM 817 N N . PHE A 1 109 ? 3.550 -7.168 -0.182 1.00 89.75 109 PHE A N 1
ATOM 818 C CA . PHE A 1 109 ? 2.928 -6.423 0.916 1.00 89.75 109 PHE A CA 1
ATOM 819 C C . PHE A 1 109 ? 1.398 -6.455 0.856 1.00 89.75 109 PHE A C 1
ATOM 821 O O . PHE A 1 109 ? 0.771 -6.671 1.887 1.00 89.75 109 PHE A O 1
ATOM 828 N N . ALA A 1 110 ? 0.791 -6.332 -0.328 1.00 89.31 110 ALA A N 1
ATOM 829 C CA . ALA A 1 110 ? -0.659 -6.463 -0.480 1.00 89.31 110 ALA A CA 1
ATOM 830 C C . ALA A 1 110 ? -1.161 -7.848 -0.034 1.00 89.31 110 ALA A C 1
ATOM 832 O O . ALA A 1 110 ? -2.145 -7.943 0.699 1.00 89.31 110 ALA A O 1
ATOM 833 N N . GLY A 1 111 ? -0.460 -8.920 -0.422 1.00 92.19 111 GLY A N 1
ATOM 834 C CA . GLY A 1 111 ? -0.772 -10.283 0.011 1.00 92.19 111 GLY A CA 1
ATOM 835 C C . GLY A 1 111 ? -0.607 -10.470 1.520 1.00 92.19 111 GLY A C 1
ATOM 836 O O . GLY A 1 111 ? -1.487 -11.032 2.169 1.00 92.19 111 GLY A O 1
ATOM 837 N N . LEU A 1 112 ? 0.477 -9.944 2.097 1.00 92.56 112 LEU A N 1
ATOM 838 C CA . LEU A 1 112 ? 0.709 -9.979 3.540 1.00 92.56 112 LEU A CA 1
ATOM 839 C C . LEU A 1 112 ? -0.406 -9.253 4.303 1.00 92.56 112 LEU A C 1
ATOM 841 O O . LEU A 1 112 ? -0.959 -9.818 5.242 1.00 92.56 112 LEU A O 1
ATOM 845 N N . THR A 1 113 ? -0.775 -8.041 3.884 1.00 89.19 113 THR A N 1
ATOM 846 C CA . THR A 1 113 ? -1.866 -7.274 4.500 1.00 89.19 113 THR A CA 1
ATOM 847 C C . THR A 1 113 ? -3.204 -7.995 4.372 1.00 89.19 113 THR A C 1
ATOM 849 O O . THR A 1 113 ? -3.972 -7.989 5.328 1.00 89.19 113 THR A O 1
ATOM 852 N N . ALA A 1 114 ? -3.477 -8.664 3.248 1.00 90.31 114 ALA A N 1
ATOM 853 C CA . ALA A 1 114 ? -4.693 -9.457 3.087 1.00 90.31 114 ALA A CA 1
ATOM 854 C C . ALA A 1 114 ? -4.740 -10.650 4.057 1.00 90.31 114 ALA A C 1
ATOM 856 O O . ALA A 1 114 ? -5.772 -10.886 4.678 1.00 90.31 114 ALA A O 1
ATOM 857 N N . ILE A 1 115 ? -3.626 -11.369 4.236 1.00 93.44 115 ILE A N 1
ATOM 858 C CA . ILE A 1 115 ? -3.534 -12.498 5.179 1.00 93.44 115 ILE A CA 1
ATOM 859 C C . ILE A 1 115 ? -3.671 -12.008 6.625 1.00 93.44 115 ILE A C 1
ATOM 861 O O . ILE A 1 115 ? -4.461 -12.550 7.394 1.00 93.44 115 ILE A O 1
ATOM 865 N N . VAL A 1 116 ? -2.922 -10.966 6.990 1.00 91.31 116 VAL A N 1
ATOM 866 C CA . VAL A 1 116 ? -2.958 -10.355 8.327 1.00 91.31 116 VAL A CA 1
ATOM 867 C C . VAL A 1 116 ? -4.357 -9.824 8.625 1.00 91.31 116 VAL A C 1
ATOM 869 O O . VAL A 1 116 ? -4.899 -10.120 9.683 1.00 91.31 116 VAL A O 1
ATOM 872 N N . GLY A 1 117 ? -4.974 -9.106 7.685 1.00 87.50 117 GLY A N 1
ATOM 873 C CA . GLY A 1 117 ? -6.349 -8.629 7.806 1.00 87.50 117 GLY A CA 1
ATOM 874 C C . GLY A 1 117 ? -7.339 -9.781 7.965 1.00 87.50 117 GLY A C 1
ATOM 875 O O . GLY A 1 117 ? -8.127 -9.783 8.899 1.00 87.50 117 GLY A O 1
ATOM 876 N N . ALA A 1 118 ? -7.259 -10.820 7.137 1.00 87.12 118 ALA A N 1
ATOM 877 C CA . ALA A 1 118 ? -8.174 -11.956 7.239 1.00 87.12 118 ALA A CA 1
ATOM 878 C C . ALA A 1 118 ? -8.095 -12.697 8.591 1.00 87.12 118 ALA A C 1
ATOM 880 O O . ALA A 1 118 ? -9.093 -13.266 9.023 1.00 87.12 118 ALA A O 1
ATOM 881 N N . LEU A 1 119 ? -6.930 -12.706 9.251 1.00 88.69 119 LEU A N 1
ATOM 882 C CA . LEU A 1 119 ? -6.716 -13.433 10.509 1.00 88.69 119 LEU A CA 1
ATOM 883 C C . LEU A 1 119 ? -6.899 -12.578 11.769 1.00 88.69 119 LEU A C 1
ATOM 885 O O . LEU A 1 119 ? -7.316 -13.100 12.801 1.00 88.69 119 LEU A O 1
ATOM 889 N N . LEU A 1 120 ? -6.521 -11.300 11.716 1.00 87.25 120 LEU A N 1
ATOM 890 C CA . LEU A 1 120 ? -6.398 -10.438 12.896 1.00 87.25 120 LEU A CA 1
ATOM 891 C C . LEU A 1 120 ? -7.439 -9.323 12.944 1.00 87.25 120 LEU A C 1
ATOM 893 O O . LEU A 1 120 ? -7.598 -8.716 14.005 1.00 87.25 120 LEU A O 1
ATOM 897 N N . LEU A 1 121 ? -8.131 -9.024 11.837 1.00 83.44 121 LEU A N 1
ATOM 898 C CA . LEU A 1 121 ? -9.164 -7.998 11.870 1.00 83.44 121 LEU A CA 1
ATOM 899 C C . LEU A 1 121 ? -10.363 -8.529 12.671 1.00 83.44 121 LEU A C 1
ATOM 901 O O . LEU A 1 121 ? -10.930 -9.565 12.317 1.00 83.44 121 LEU A O 1
ATOM 905 N N . PRO A 1 122 ? -10.749 -7.860 13.767 1.00 74.12 122 PRO A N 1
ATOM 906 C CA . PRO A 1 122 ? -11.876 -8.306 14.563 1.00 74.12 122 PRO A CA 1
ATOM 907 C C . PRO A 1 122 ? -13.182 -8.048 13.805 1.00 74.12 122 PRO A C 1
ATOM 909 O O . PRO A 1 122 ? -13.298 -7.047 13.106 1.00 74.12 122 PRO A O 1
ATOM 912 N N . GLU A 1 123 ? -14.184 -8.910 13.987 1.00 75.19 123 GLU A N 1
ATOM 913 C CA . GLU A 1 123 ? -15.512 -8.704 13.400 1.00 75.19 123 GLU A CA 1
ATOM 914 C C . GLU A 1 123 ? -16.116 -7.381 13.902 1.00 75.19 123 GLU A C 1
ATOM 916 O O . GLU A 1 123 ? -16.096 -7.068 15.103 1.00 75.19 123 GLU A O 1
ATOM 921 N N . ILE A 1 124 ? -16.606 -6.573 12.966 1.00 69.19 124 ILE A N 1
ATOM 922 C CA . ILE A 1 124 ? -17.075 -5.203 13.220 1.00 69.19 124 ILE A CA 1
ATOM 923 C C . ILE A 1 124 ? -18.604 -5.130 13.104 1.00 69.19 124 ILE A C 1
ATOM 925 O O . ILE A 1 124 ? -19.233 -4.218 13.646 1.00 69.19 124 ILE A O 1
ATOM 929 N N . ARG A 1 125 ? -19.237 -6.145 12.499 1.00 63.91 125 ARG A N 1
ATOM 930 C CA . ARG A 1 125 ? -20.689 -6.226 12.339 1.00 63.91 125 ARG A CA 1
ATOM 931 C C . ARG A 1 125 ? -21.406 -6.255 13.697 1.00 63.91 125 ARG A C 1
ATOM 933 O O . ARG A 1 125 ? -21.411 -7.267 14.391 1.00 63.91 125 ARG A O 1
ATOM 940 N N . GLY A 1 126 ? -22.067 -5.145 14.035 1.00 62.09 126 GLY A N 1
ATOM 941 C CA . GLY A 1 126 ? -22.921 -5.009 15.224 1.00 62.09 126 GLY A CA 1
ATOM 942 C C . GLY A 1 126 ? -22.246 -4.417 16.466 1.00 62.09 126 GLY A C 1
ATOM 943 O O . GLY A 1 126 ? -22.825 -4.488 17.548 1.00 62.09 126 GLY A O 1
ATOM 944 N N . ARG A 1 127 ? -21.042 -3.840 16.344 1.00 66.31 127 ARG A N 1
ATOM 945 C CA . ARG A 1 127 ? -20.355 -3.187 17.468 1.00 66.31 127 ARG A CA 1
ATOM 946 C C . ARG A 1 127 ? -20.939 -1.795 17.738 1.00 66.31 127 ARG A C 1
ATOM 948 O O . ARG A 1 127 ? -21.107 -1.005 16.814 1.00 66.31 127 ARG A O 1
ATOM 955 N N . ASP A 1 128 ? -21.229 -1.494 19.003 1.00 62.22 128 ASP A N 1
ATOM 956 C CA . ASP A 1 128 ? -21.782 -0.199 19.403 1.00 62.22 128 ASP A CA 1
ATOM 957 C C . ASP A 1 128 ? -20.708 0.899 19.304 1.00 62.22 128 ASP A C 1
ATOM 959 O O . ASP A 1 128 ? -19.657 0.825 19.945 1.00 62.22 128 ASP A O 1
ATOM 963 N N . ILE A 1 129 ? -20.946 1.899 18.454 1.00 62.66 129 ILE A N 1
ATOM 964 C CA . ILE A 1 129 ? -19.966 2.940 18.095 1.00 62.66 129 ILE A CA 1
ATOM 965 C C . ILE A 1 129 ? -20.016 4.168 19.013 1.00 62.66 129 ILE A C 1
ATOM 967 O O . ILE A 1 129 ? -19.268 5.108 18.770 1.00 62.66 129 ILE A O 1
ATOM 971 N N . ASN A 1 130 ? -20.885 4.188 20.029 1.00 59.19 130 ASN A N 1
ATOM 972 C CA . ASN A 1 130 ? -21.204 5.378 20.832 1.00 59.19 130 ASN A CA 1
ATOM 973 C C . ASN A 1 130 ? -20.669 5.368 22.282 1.00 59.19 130 ASN A C 1
ATOM 975 O O . ASN A 1 130 ? -21.110 6.191 23.086 1.00 59.19 130 ASN A O 1
ATOM 979 N N . VAL A 1 131 ? -19.723 4.485 22.635 1.00 51.09 131 VAL A N 1
ATOM 980 C CA . VAL A 1 131 ? -19.146 4.389 24.000 1.00 51.09 131 VAL A CA 1
ATOM 981 C C . VAL A 1 131 ? -17.726 4.963 24.078 1.00 51.09 131 VAL A C 1
ATOM 983 O O . VAL A 1 131 ? -16.908 4.670 23.177 1.00 51.09 131 VAL A O 1
#

Sequence (131 aa):
MITVAGFDKTKLVNVLTEKGLPSAKTPAQPNRPMVIAILLAMVFLATMVYEPLGVLLVELFPVRIRYSGVSVALEFGNGWIGGFAPFVATAVVIATGNIFGGRWYTVVFAGLTAIVGALLLPEIRGRDINV